Protein AF-A0AAE1XG67-F1 (afdb_monomer)

Organism: NCBI:txid2727404

Sequence (108 aa):
MGSNEELPEATVQNILEQDSLKWIFVGGKGGVGKTTCSSILSILLSRVRQSVLIISTDPAHNLSDAFQQKFTKSPTLVNGFSNLYAMEVDPTVEHEDSLGTDITDGFI

InterPro domains:
  IPR016300 Arsenical pump ATPase, ArsA/GET3 [PTHR10803] (16-99)
  IPR025723 ArsA/GET3, Anion-transporting ATPase-like domain [PF02374] (21-97)
  IPR027417 P-loop containing nucleoside triphosphate hydrolase [G3DSA:3.40.50.300] (1-106)
  IPR027417 P-loop containing nucleoside triphosphate hydrolase [SSF52540] (19-92)

Mean predicted aligned error: 9.59 Å

pLDDT: mean 84.88, std 17.99, range [42.66, 98.81]

Nearest PDB structures (foldseek):
  3iqw-assembly1_A  TM=9.762E-01  e=6.935E-10  Thermochaetoides thermophila
  3ibg-assembly1_B  TM=9.805E-01  e=2.685E-09  Aspergillus fumigatus
  3iqx-assembly1_B  TM=9.532E-01  e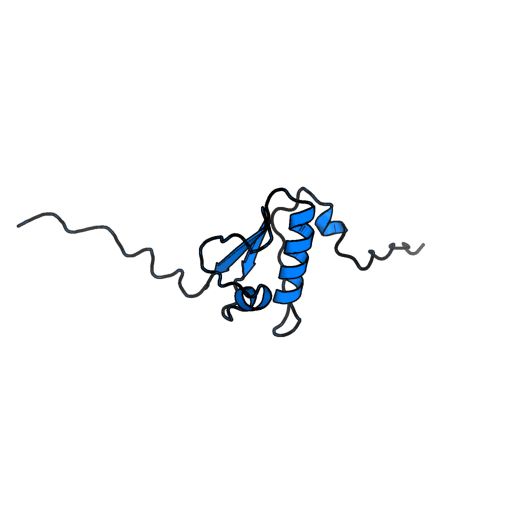=2.192E-09  Thermochaetoides thermophila
  8had-assembly1_B  TM=9.875E-01  e=1.191E-08  Phaeodactylum tricornutum CCAP 1055/1
  7ru9-assembly1_A  TM=8.634E-01  e=4.031E-09  Danio rerio

Foldseek 3Di:
DDPPPPDDDPDCVVVLPPPVDPDDDFDDDPPPCRLVVLVVVLVSNLVRDQAGEAEDQDPPQVNCVNQVHDAEQDWDDRPPGPHYTYHYDDPVPVPPPPPDDDDDDDDD

Structure (mmCIF, N/CA/C/O backbone):
data_AF-A0AAE1XG67-F1
#
_entry.id   AF-A0AAE1XG67-F1
#
loop_
_atom_site.group_PDB
_atom_site.id
_atom_site.type_symbol
_atom_site.label_atom_id
_atom_site.label_alt_id
_atom_site.label_comp_id
_atom_site.label_asym_id
_atom_site.label_entity_id
_atom_site.label_seq_id
_atom_site.pdbx_PDB_ins_code
_atom_site.Cartn_x
_atom_site.Cartn_y
_atom_site.Cartn_z
_atom_site.occupancy
_atom_site.B_iso_or_equiv
_atom_site.auth_seq_id
_atom_site.auth_comp_id
_atom_site.auth_asym_id
_atom_site.auth_atom_id
_atom_site.pdbx_PDB_model_num
ATOM 1 N N . MET A 1 1 ? 10.341 20.088 37.634 1.00 48.66 1 MET A N 1
ATOM 2 C CA . MET A 1 1 ? 9.325 19.044 37.395 1.00 48.66 1 MET A CA 1
ATOM 3 C C . MET A 1 1 ? 9.424 18.689 35.926 1.00 48.66 1 MET A C 1
ATOM 5 O O . MET A 1 1 ? 8.873 19.410 35.109 1.00 48.66 1 MET A O 1
ATOM 9 N N . GLY A 1 2 ? 10.270 17.713 35.587 1.00 51.91 2 GLY A N 1
ATOM 10 C CA . GLY A 1 2 ? 10.378 17.246 34.205 1.00 51.91 2 GLY A CA 1
ATOM 11 C C . GLY A 1 2 ? 9.074 16.556 33.840 1.00 51.91 2 GLY A C 1
ATOM 12 O O . GLY A 1 2 ? 8.581 15.750 34.628 1.00 51.91 2 GLY A O 1
ATOM 13 N N . SER A 1 3 ? 8.482 16.925 32.711 1.00 56.97 3 SER A N 1
ATOM 14 C CA . SER A 1 3 ? 7.406 16.148 32.119 1.00 56.97 3 SER A CA 1
ATOM 15 C C . SER A 1 3 ? 7.936 14.731 31.905 1.00 56.97 3 SER A C 1
ATOM 17 O O . SER A 1 3 ? 8.879 14.523 31.145 1.00 56.97 3 SER A O 1
ATOM 19 N N . ASN A 1 4 ? 7.359 13.753 32.606 1.00 62.09 4 ASN A N 1
ATOM 20 C CA . ASN A 1 4 ? 7.369 12.377 32.124 1.00 62.09 4 ASN A CA 1
ATOM 21 C C . ASN A 1 4 ? 6.537 12.398 30.840 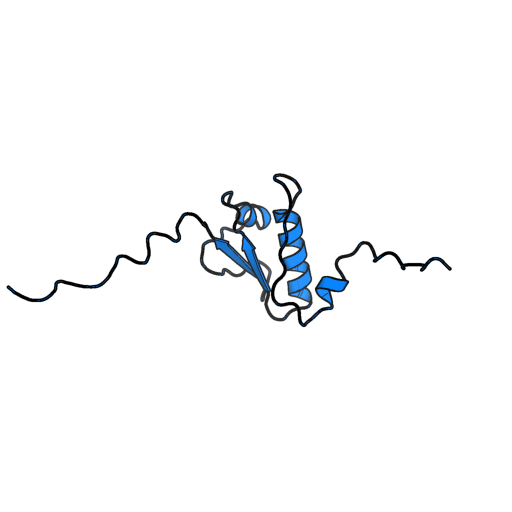1.00 62.09 4 ASN A C 1
ATOM 23 O O . ASN A 1 4 ? 5.329 12.183 30.883 1.00 62.09 4 ASN A O 1
ATOM 27 N N . GLU A 1 5 ? 7.151 12.768 29.719 1.00 67.62 5 GLU A N 1
ATOM 28 C CA . GLU A 1 5 ? 6.577 12.465 28.418 1.00 67.62 5 GLU A CA 1
ATOM 29 C C . GLU A 1 5 ? 6.612 10.947 28.298 1.00 67.62 5 GLU A C 1
ATOM 31 O O . GLU A 1 5 ? 7.670 10.334 28.151 1.00 67.62 5 GLU A O 1
ATOM 36 N N . GLU A 1 6 ? 5.445 10.343 28.496 1.00 80.19 6 GLU A N 1
ATOM 37 C CA . GLU A 1 6 ? 5.217 8.932 28.250 1.00 80.19 6 GLU A CA 1
ATOM 38 C C . GLU A 1 6 ? 5.641 8.660 26.807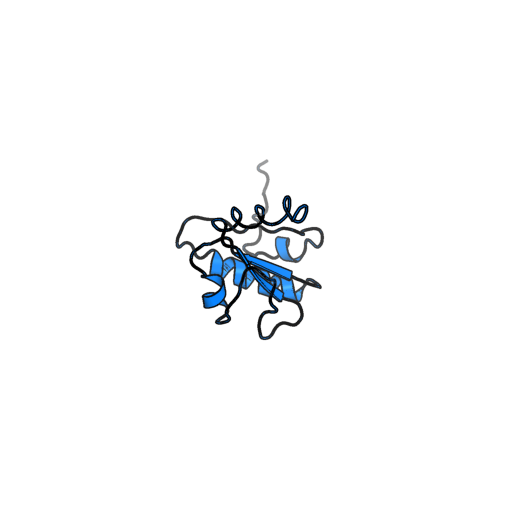 1.00 80.19 6 GLU A C 1
ATOM 40 O O . GLU A 1 6 ? 5.080 9.219 25.860 1.00 80.19 6 GLU A O 1
ATOM 45 N N . LEU A 1 7 ? 6.726 7.899 26.648 1.00 76.88 7 LEU A N 1
ATOM 46 C CA . LEU A 1 7 ? 7.248 7.588 25.327 1.00 76.88 7 LEU A CA 1
ATOM 47 C C . LEU A 1 7 ? 6.147 6.875 24.538 1.00 76.88 7 LEU A C 1
ATOM 49 O O . LEU A 1 7 ? 5.501 5.977 25.087 1.00 76.88 7 LEU A O 1
ATOM 53 N N . PRO A 1 8 ? 5.933 7.243 23.266 1.00 79.25 8 PRO A N 1
ATOM 54 C CA . PRO A 1 8 ? 4.949 6.561 22.450 1.00 79.25 8 PRO A CA 1
ATOM 55 C C . PRO A 1 8 ? 5.306 5.078 22.354 1.00 79.25 8 PRO A C 1
ATOM 57 O O . PRO A 1 8 ? 6.479 4.704 22.255 1.00 79.25 8 PRO A O 1
ATOM 60 N N . GLU A 1 9 ? 4.281 4.232 22.377 1.00 89.56 9 GLU A N 1
ATOM 61 C CA . GLU A 1 9 ? 4.454 2.801 22.171 1.00 89.56 9 GLU A CA 1
ATOM 62 C C . GLU A 1 9 ? 5.107 2.548 20.803 1.00 89.56 9 GLU A C 1
ATOM 64 O O . GLU A 1 9 ? 4.807 3.231 19.821 1.00 89.56 9 GLU A O 1
ATOM 69 N N . ALA A 1 10 ? 6.005 1.563 20.719 1.00 92.88 10 ALA A N 1
ATOM 70 C CA . ALA A 1 10 ? 6.731 1.222 19.494 1.00 92.88 10 ALA A CA 1
ATOM 71 C C . ALA A 1 10 ? 5.848 0.446 18.494 1.00 92.88 10 ALA A C 1
ATOM 73 O O . ALA A 1 10 ? 6.179 -0.663 18.071 1.00 92.88 10 ALA A O 1
ATOM 74 N N . THR A 1 11 ? 4.701 1.020 18.132 1.00 94.50 11 THR A N 1
ATOM 75 C CA . THR A 1 11 ? 3.688 0.440 17.246 1.00 94.50 11 THR A CA 1
ATOM 76 C C . THR A 1 11 ? 3.194 1.481 16.238 1.00 94.50 11 THR A C 1
ATOM 78 O O . THR A 1 11 ? 3.537 2.659 16.301 1.00 94.50 11 THR A O 1
ATOM 81 N N . VAL A 1 12 ? 2.374 1.038 15.283 1.00 96.06 12 VAL A N 1
ATOM 82 C CA . VAL A 1 12 ? 1.626 1.925 14.371 1.00 96.06 12 VAL A CA 1
ATOM 83 C C . VAL A 1 12 ? 0.157 2.058 14.782 1.00 96.06 12 VAL A C 1
ATOM 85 O O . VAL A 1 12 ? -0.677 2.471 13.980 1.00 96.06 12 VAL A O 1
ATOM 88 N N . GLN A 1 13 ? -0.186 1.667 16.013 1.00 95.38 13 GLN A N 1
ATOM 89 C CA . GLN A 1 13 ? -1.570 1.564 16.476 1.00 95.38 13 GLN A CA 1
ATOM 90 C C . GLN A 1 13 ? -2.300 2.911 16.393 1.00 95.38 13 GLN A C 1
ATOM 92 O O . GLN A 1 13 ? -3.426 2.982 15.904 1.00 95.38 13 GLN A O 1
ATOM 97 N N . ASN A 1 14 ? -1.602 3.994 16.737 1.00 94.25 14 ASN A N 1
ATOM 98 C CA . ASN A 1 14 ? -2.093 5.363 16.605 1.00 94.25 14 ASN A CA 1
ATOM 99 C C . ASN A 1 14 ? -2.532 5.723 15.172 1.00 94.25 14 ASN A C 1
ATOM 101 O O . ASN A 1 14 ? -3.455 6.511 14.998 1.00 94.25 14 ASN A O 1
ATOM 105 N N . ILE A 1 15 ? -1.900 5.152 14.142 1.00 96.38 15 ILE A N 1
ATOM 106 C CA . ILE A 1 15 ? -2.283 5.358 12.738 1.00 96.38 15 ILE A CA 1
ATOM 107 C C . ILE A 1 15 ? -3.540 4.544 12.407 1.00 96.38 15 ILE A C 1
ATOM 109 O O . ILE A 1 15 ? -4.431 5.028 11.707 1.00 96.38 15 ILE A O 1
ATOM 113 N N . LEU A 1 16 ? -3.627 3.307 12.906 1.00 96.94 16 LEU A N 1
ATOM 114 C CA . LEU A 1 16 ? -4.749 2.408 12.630 1.00 96.94 16 LEU A CA 1
ATOM 115 C C . LEU A 1 16 ? -6.059 2.938 13.232 1.00 96.94 16 LEU A C 1
ATOM 117 O O . LEU A 1 16 ? -7.075 2.948 12.535 1.00 96.94 16 LEU A O 1
ATOM 121 N N . GLU A 1 17 ? -6.006 3.440 14.468 1.00 95.69 17 GLU A N 1
ATOM 122 C CA . GLU A 1 17 ? -7.159 3.905 15.258 1.00 95.69 17 GLU A CA 1
ATOM 123 C C . GLU A 1 17 ? -7.720 5.268 14.825 1.00 95.69 17 GLU A C 1
ATOM 125 O O . GLU A 1 17 ? -8.845 5.627 15.171 1.00 95.69 17 GLU A O 1
ATOM 130 N N . GLN A 1 18 ? -6.964 6.059 14.061 1.00 95.38 18 GLN A N 1
ATOM 131 C CA . GLN A 1 18 ? -7.404 7.389 13.640 1.00 95.38 18 GLN A CA 1
ATOM 132 C C . GLN A 1 18 ? -8.254 7.349 12.365 1.00 95.38 18 GLN A C 1
ATOM 134 O O . GLN A 1 18 ? -7.763 7.595 11.260 1.00 95.38 18 GLN A O 1
ATOM 139 N N . ASP A 1 19 ? -9.555 7.098 12.500 1.00 92.25 19 ASP A N 1
ATOM 140 C CA . ASP A 1 19 ? -10.508 6.979 11.377 1.00 92.25 19 ASP A CA 1
ATOM 141 C C . ASP A 1 19 ? -10.602 8.220 10.462 1.00 92.25 19 ASP A C 1
ATOM 143 O O . ASP A 1 19 ? -11.003 8.137 9.289 1.00 92.25 19 ASP A O 1
ATOM 147 N N . SER A 1 20 ? -10.186 9.379 10.981 1.00 96.31 20 SER A N 1
ATOM 148 C CA . SER A 1 20 ? -10.107 10.645 10.249 1.00 96.31 20 SER A CA 1
ATOM 149 C C . SER A 1 20 ? -8.969 10.689 9.224 1.00 96.31 20 SER A C 1
ATOM 151 O O . SER A 1 20 ? -9.077 11.437 8.252 1.00 96.31 20 SER A O 1
ATOM 153 N N . LEU A 1 21 ? -7.913 9.878 9.380 1.00 97.06 21 LEU A N 1
ATOM 154 C CA . LEU A 1 21 ? -6.813 9.817 8.418 1.00 97.06 21 LEU A CA 1
ATOM 155 C C . LEU A 1 21 ? -7.313 9.287 7.072 1.00 97.06 21 LEU A C 1
ATOM 157 O O . LEU A 1 21 ? -7.844 8.177 6.982 1.00 97.06 21 LEU A O 1
ATOM 161 N N . LYS A 1 22 ? -7.123 10.095 6.024 1.00 96.38 22 LYS A N 1
ATOM 162 C CA . LYS A 1 22 ? -7.415 9.737 4.624 1.00 96.38 22 LYS A CA 1
ATOM 163 C C . LYS A 1 22 ? -6.158 9.564 3.777 1.00 96.38 22 LYS A C 1
ATOM 165 O O . LYS A 1 22 ? -6.184 8.802 2.820 1.00 96.38 22 LYS A O 1
ATOM 170 N N . TRP A 1 23 ? -5.071 10.234 4.153 1.00 97.00 23 TRP A N 1
ATOM 171 C CA . TRP A 1 23 ? -3.792 10.205 3.452 1.00 97.00 23 TRP A CA 1
ATOM 172 C C . TRP A 1 23 ? -2.681 9.895 4.443 1.00 97.00 23 TRP A C 1
ATOM 174 O O . TRP A 1 23 ? -2.558 10.568 5.466 1.00 97.00 23 TRP A O 1
ATOM 184 N N . ILE A 1 24 ? -1.883 8.876 4.138 1.00 97.62 24 ILE A N 1
ATOM 185 C CA . ILE A 1 24 ? -0.744 8.459 4.952 1.00 97.62 24 ILE A CA 1
ATOM 186 C C . ILE A 1 24 ? 0.455 8.363 4.016 1.00 97.62 24 ILE A C 1
ATOM 188 O O . ILE A 1 24 ? 0.468 7.550 3.094 1.00 97.62 24 ILE A O 1
ATOM 192 N N . PHE A 1 25 ? 1.451 9.215 4.244 1.00 96.56 25 PHE A N 1
ATOM 193 C CA . PHE A 1 25 ? 2.669 9.256 3.443 1.00 96.56 25 PHE A CA 1
ATOM 194 C C . PHE A 1 25 ? 3.779 8.487 4.154 1.00 96.56 25 PHE A C 1
ATOM 196 O O . PHE A 1 25 ? 4.072 8.743 5.320 1.00 96.56 25 PHE A O 1
ATOM 203 N N . VAL A 1 26 ? 4.425 7.571 3.434 1.00 95.81 26 VAL A N 1
ATOM 204 C CA . VAL A 1 26 ? 5.589 6.822 3.921 1.00 95.81 26 VAL A CA 1
ATOM 205 C C . VAL A 1 26 ? 6.805 7.246 3.103 1.00 95.81 26 VAL A C 1
ATOM 207 O O . VAL A 1 26 ? 6.861 7.031 1.894 1.00 95.81 26 VAL A O 1
ATOM 210 N N . GLY A 1 27 ? 7.779 7.869 3.765 1.00 93.88 27 GLY A N 1
ATOM 211 C CA . GLY A 1 27 ? 8.978 8.433 3.141 1.00 93.88 27 GLY A CA 1
ATOM 212 C C . GLY A 1 27 ? 10.273 7.963 3.802 1.00 93.88 27 GLY A C 1
ATOM 213 O O . GLY A 1 27 ? 10.267 7.368 4.876 1.00 93.88 27 GLY A O 1
ATOM 214 N N . GLY A 1 28 ? 11.406 8.216 3.145 1.00 92.38 28 GLY A N 1
ATOM 215 C CA . GLY A 1 28 ? 12.730 7.790 3.610 1.00 92.38 28 GLY A CA 1
ATOM 216 C C . GLY A 1 28 ? 13.755 7.681 2.478 1.00 92.38 28 GLY A C 1
ATOM 217 O O . GLY A 1 28 ? 13.414 7.749 1.295 1.00 92.38 28 GLY A O 1
ATOM 218 N N . LYS A 1 29 ? 15.031 7.486 2.827 1.00 91.69 29 LYS A N 1
ATOM 219 C CA . LYS A 1 29 ? 16.124 7.335 1.846 1.00 91.69 29 LYS A CA 1
ATOM 220 C C . LYS A 1 29 ? 15.960 6.073 0.975 1.00 91.69 29 LYS A C 1
ATOM 222 O O . LYS A 1 29 ? 15.103 5.221 1.226 1.00 91.69 29 LYS A O 1
ATOM 227 N N . GLY A 1 30 ? 16.756 5.949 -0.087 1.00 89.56 30 GLY A N 1
ATOM 228 C CA . GLY 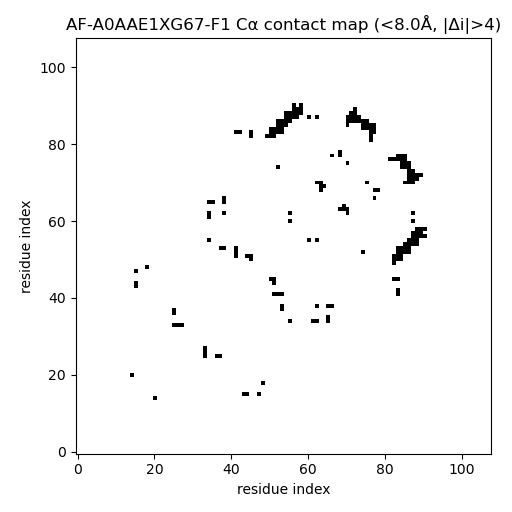A 1 30 ? 16.825 4.720 -0.890 1.00 89.56 30 GLY A CA 1
ATOM 229 C C . GLY A 1 30 ? 17.275 3.524 -0.041 1.00 89.56 30 GLY A C 1
ATOM 230 O O . GLY A 1 30 ? 18.127 3.680 0.828 1.00 89.56 30 GLY A O 1
ATOM 231 N N . GLY A 1 31 ? 16.672 2.350 -0.247 1.00 88.38 31 GLY A N 1
ATOM 232 C CA . GLY A 1 31 ? 17.086 1.104 0.417 1.00 88.38 31 GLY A CA 1
ATOM 233 C C . GLY A 1 31 ? 16.662 0.910 1.882 1.00 88.38 31 GLY A C 1
ATOM 234 O O . GLY A 1 31 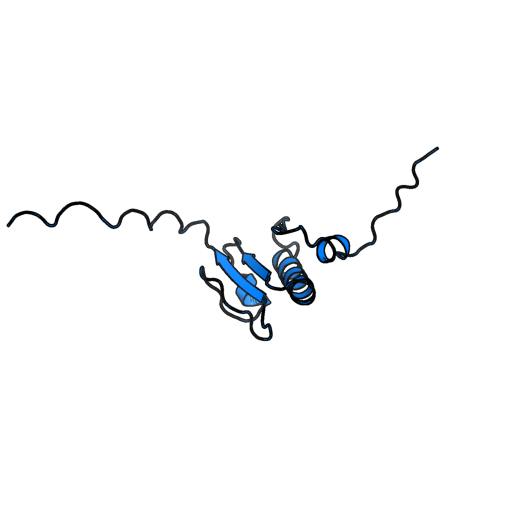? 16.989 -0.117 2.458 1.00 88.38 31 GLY A O 1
ATOM 235 N N . VAL A 1 32 ? 15.907 1.832 2.496 1.00 94.88 32 VAL A N 1
ATOM 236 C CA . VAL A 1 32 ? 15.501 1.721 3.922 1.00 94.88 32 VAL A CA 1
ATOM 237 C C . VAL A 1 32 ? 14.241 0.874 4.175 1.00 94.88 32 VAL A C 1
ATOM 239 O O . VAL A 1 32 ? 13.736 0.853 5.290 1.00 94.88 32 VAL A O 1
ATOM 242 N N . GLY A 1 33 ? 13.694 0.214 3.147 1.00 94.12 33 GLY A N 1
ATOM 243 C CA . GLY A 1 33 ? 12.517 -0.659 3.289 1.00 94.12 33 GLY A CA 1
ATOM 244 C C . GLY A 1 33 ? 11.146 0.023 3.169 1.00 94.12 33 GLY A C 1
ATOM 245 O O . GLY A 1 33 ? 10.152 -0.540 3.612 1.00 94.12 33 GLY A O 1
ATOM 246 N N . LYS A 1 34 ? 11.060 1.213 2.553 1.00 95.19 34 LYS A N 1
ATOM 247 C CA . LYS A 1 34 ? 9.793 1.962 2.390 1.00 95.19 34 LYS A CA 1
ATOM 248 C C . LYS A 1 34 ? 8.666 1.123 1.800 1.00 95.19 34 LYS A C 1
ATOM 250 O O . LYS A 1 34 ? 7.604 1.055 2.396 1.00 95.19 34 LYS A O 1
ATOM 255 N N . THR A 1 35 ? 8.908 0.478 0.660 1.00 94.88 35 THR A N 1
ATOM 256 C CA . THR A 1 35 ? 7.891 -0.317 -0.037 1.00 94.88 35 THR A CA 1
ATOM 257 C C . THR A 1 35 ? 7.368 -1.433 0.853 1.00 94.88 35 THR A C 1
ATOM 259 O O . THR A 1 35 ? 6.163 -1.568 1.014 1.00 94.88 35 THR A O 1
ATOM 262 N N . THR A 1 36 ? 8.265 -2.159 1.524 1.00 95.38 36 THR A N 1
ATOM 263 C CA . THR A 1 36 ? 7.897 -3.199 2.489 1.00 95.38 36 THR A CA 1
ATOM 264 C C . THR A 1 36 ? 7.027 -2.641 3.615 1.00 95.38 36 THR A C 1
ATOM 266 O O . THR A 1 36 ? 5.955 -3.180 3.884 1.00 95.38 36 THR A O 1
ATOM 269 N N . CYS A 1 37 ? 7.443 -1.538 4.243 1.00 96.56 37 CYS A N 1
ATOM 270 C CA . CYS A 1 37 ? 6.685 -0.914 5.327 1.00 96.56 37 CYS A CA 1
ATOM 271 C C . CYS A 1 37 ? 5.314 -0.403 4.860 1.00 96.56 37 CYS A C 1
ATOM 273 O O . CYS A 1 37 ? 4.319 -0.640 5.542 1.00 96.56 37 CYS A O 1
ATOM 275 N N . SER A 1 38 ? 5.235 0.244 3.693 1.00 96.94 38 SER A N 1
ATOM 276 C CA . SER A 1 38 ? 3.977 0.712 3.101 1.00 96.94 38 SER A CA 1
ATOM 277 C C . SER A 1 38 ? 3.029 -0.445 2.798 1.00 96.94 38 SER A C 1
ATOM 279 O O . SER A 1 38 ? 1.850 -0.366 3.142 1.00 96.94 38 SER A O 1
ATOM 281 N N . SER A 1 39 ? 3.530 -1.541 2.218 1.00 97.06 39 SER A N 1
ATOM 282 C CA . SER A 1 39 ? 2.729 -2.735 1.941 1.00 97.06 39 SER A CA 1
ATOM 283 C C . SER A 1 39 ? 2.152 -3.320 3.229 1.00 97.06 39 SER A C 1
ATOM 285 O O . SER A 1 39 ? 0.940 -3.512 3.316 1.00 97.06 39 SER A O 1
ATOM 287 N N . ILE A 1 40 ? 2.975 -3.511 4.268 1.00 97.81 40 ILE A N 1
ATOM 288 C CA . ILE A 1 40 ? 2.523 -4.004 5.580 1.00 97.81 40 ILE A CA 1
ATOM 289 C C . ILE A 1 40 ? 1.476 -3.063 6.188 1.00 97.81 40 ILE A C 1
ATOM 291 O O . ILE A 1 40 ? 0.426 -3.521 6.636 1.00 97.81 40 ILE A O 1
ATOM 295 N N . LEU A 1 41 ? 1.719 -1.751 6.169 1.00 98.31 41 LEU A N 1
ATOM 296 C CA . LEU A 1 41 ? 0.785 -0.766 6.711 1.00 98.31 41 LEU A CA 1
ATOM 297 C C . LEU A 1 41 ? -0.561 -0.786 5.972 1.00 98.31 41 LEU A C 1
ATOM 299 O O . LEU A 1 41 ? -1.607 -0.729 6.615 1.00 98.31 41 LEU A O 1
ATOM 303 N N . SER A 1 42 ? -0.554 -0.930 4.644 1.00 98.25 42 SER A N 1
ATOM 304 C CA . SER A 1 42 ? -1.782 -1.025 3.843 1.00 98.25 42 SER A CA 1
ATOM 305 C C . SER A 1 42 ? -2.607 -2.276 4.172 1.00 98.25 42 SER A C 1
ATOM 307 O O . SER A 1 42 ? -3.829 -2.192 4.279 1.00 98.25 42 SER A O 1
ATOM 309 N N . ILE A 1 43 ? -1.940 -3.406 4.437 1.00 98.44 43 ILE A N 1
ATOM 310 C CA . ILE A 1 43 ? -2.566 -4.659 4.883 1.00 98.44 43 ILE A CA 1
ATOM 311 C C . ILE A 1 43 ? -3.172 -4.498 6.281 1.00 98.44 43 ILE A C 1
ATOM 313 O O . ILE A 1 43 ? -4.261 -5.000 6.552 1.00 98.44 43 ILE A O 1
ATOM 317 N N . LEU A 1 44 ? -2.483 -3.809 7.194 1.00 98.38 44 LEU A N 1
ATOM 318 C CA . LEU A 1 44 ? -3.017 -3.539 8.530 1.00 98.38 44 LEU A CA 1
ATOM 319 C C . LEU A 1 44 ? -4.238 -2.613 8.460 1.00 98.38 44 LEU A C 1
ATOM 321 O O . LEU A 1 44 ? -5.256 -2.893 9.091 1.00 98.38 44 LEU A O 1
ATOM 325 N N . LEU A 1 45 ? -4.179 -1.562 7.639 1.00 98.56 45 LEU A N 1
ATOM 326 C CA . LEU A 1 45 ? -5.300 -0.649 7.423 1.00 98.56 45 LEU A CA 1
ATOM 327 C C . LEU A 1 45 ? -6.497 -1.342 6.769 1.00 98.56 45 LEU A C 1
ATOM 329 O O . LEU A 1 45 ? -7.630 -1.056 7.146 1.00 98.56 45 LEU A O 1
ATOM 333 N N . SER A 1 46 ? -6.286 -2.286 5.845 1.00 98.38 46 SER A N 1
ATOM 334 C CA . SER A 1 46 ? -7.391 -2.997 5.187 1.00 98.38 46 SER A CA 1
ATOM 335 C C . SER A 1 46 ? -8.221 -3.841 6.162 1.00 98.38 46 SER A C 1
ATOM 337 O O . SER A 1 46 ? -9.355 -4.194 5.852 1.00 98.38 46 SER A O 1
ATOM 339 N N . ARG A 1 47 ? -7.685 -4.154 7.350 1.00 97.88 47 ARG A N 1
ATOM 340 C CA . ARG A 1 47 ? -8.414 -4.858 8.418 1.00 97.88 47 ARG A CA 1
ATOM 341 C C . ARG A 1 47 ? -9.338 -3.949 9.221 1.00 97.88 47 ARG A C 1
ATOM 343 O O . ARG A 1 47 ? -10.301 -4.443 9.796 1.00 97.88 47 ARG A O 1
ATOM 350 N N . VAL A 1 48 ? -9.034 -2.653 9.288 1.00 97.69 48 VAL A N 1
ATOM 351 C CA . VAL A 1 48 ? -9.754 -1.682 10.131 1.00 97.69 48 VAL A CA 1
ATOM 352 C C . VAL A 1 48 ? -10.497 -0.616 9.322 1.00 97.69 48 VAL A C 1
ATOM 354 O O . VAL A 1 48 ? -11.270 0.151 9.881 1.00 97.69 48 VAL A O 1
ATOM 357 N N . ARG A 1 49 ? -10.303 -0.562 7.997 1.00 97.56 49 ARG A N 1
ATOM 358 C CA . ARG A 1 49 ? -10.954 0.394 7.088 1.00 97.56 49 ARG A CA 1
ATOM 359 C C . ARG A 1 49 ? -11.816 -0.312 6.051 1.00 97.56 49 ARG A C 1
ATOM 361 O O . ARG A 1 49 ? -11.530 -1.426 5.629 1.00 97.56 49 ARG A O 1
ATOM 368 N N . GLN A 1 50 ? -12.850 0.383 5.580 1.00 97.50 50 GLN A N 1
ATOM 369 C CA . GLN A 1 50 ? -13.752 -0.145 4.554 1.00 97.50 50 GLN A CA 1
ATOM 370 C C . GLN A 1 50 ? -13.067 -0.310 3.188 1.00 97.50 50 GLN A C 1
ATOM 372 O O . GLN A 1 50 ? -13.390 -1.249 2.470 1.00 97.50 50 GLN A O 1
ATOM 377 N N . SER A 1 51 ? -12.143 0.584 2.826 1.00 98.06 51 SER A N 1
ATOM 378 C CA . SER A 1 51 ? -11.401 0.554 1.560 1.00 98.06 51 SER A CA 1
ATOM 379 C C . SER A 1 51 ? -10.052 1.253 1.720 1.00 98.06 51 SER A C 1
ATOM 381 O O . SER A 1 51 ? -9.974 2.288 2.387 1.00 98.06 51 SER A O 1
ATOM 383 N N . VAL A 1 52 ? -9.000 0.683 1.131 1.00 98.69 52 VAL A N 1
ATOM 384 C CA . VAL A 1 52 ? -7.619 1.177 1.197 1.00 98.69 52 VAL A CA 1
ATOM 385 C C . VAL A 1 52 ? -6.997 1.139 -0.194 1.00 98.69 52 VAL A C 1
ATOM 387 O O . VAL A 1 52 ? -7.104 0.137 -0.897 1.00 98.69 52 VAL A O 1
ATOM 390 N N . LEU A 1 53 ? -6.310 2.217 -0.570 1.00 98.50 53 LEU A N 1
ATOM 391 C CA . LEU A 1 53 ? -5.505 2.302 -1.786 1.00 98.50 53 LEU A CA 1
ATOM 392 C C . LEU A 1 53 ? -4.048 2.578 -1.402 1.00 98.50 53 LEU A C 1
ATOM 394 O O . LEU A 1 53 ? -3.767 3.578 -0.744 1.00 98.50 53 LEU A O 1
ATOM 398 N N . ILE A 1 54 ? -3.131 1.710 -1.827 1.00 98.12 54 ILE A N 1
ATOM 399 C CA . ILE A 1 54 ? -1.688 1.957 -1.779 1.00 98.12 54 ILE A CA 1
ATOM 400 C C . ILE A 1 54 ? -1.209 2.449 -3.146 1.00 98.12 54 ILE A C 1
ATOM 402 O O . ILE A 1 54 ? -1.479 1.834 -4.176 1.00 98.12 54 ILE A O 1
ATOM 406 N N . ILE A 1 55 ? -0.497 3.573 -3.147 1.00 96.19 55 ILE A N 1
ATOM 407 C CA . ILE A 1 55 ? 0.054 4.190 -4.354 1.00 96.19 55 ILE A CA 1
ATOM 408 C C . ILE A 1 55 ? 1.572 4.196 -4.22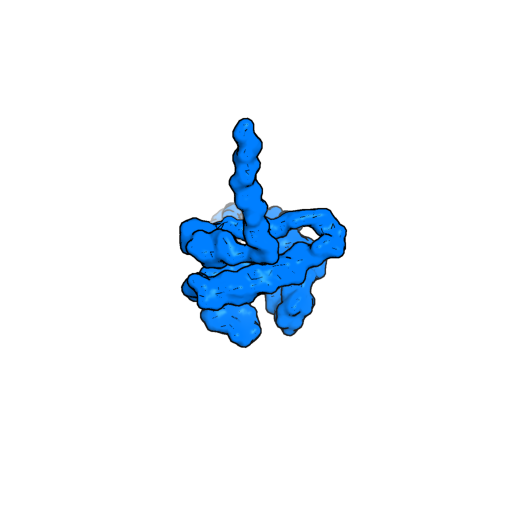6 1.00 96.19 55 ILE A C 1
ATOM 410 O O . ILE A 1 55 ? 2.104 4.687 -3.228 1.00 96.19 55 ILE A O 1
ATOM 414 N N . SER A 1 56 ? 2.266 3.668 -5.231 1.00 93.06 56 SER A N 1
ATOM 415 C CA . SER A 1 56 ? 3.711 3.832 -5.373 1.00 93.06 56 SER A CA 1
ATOM 416 C C . SER A 1 56 ? 4.008 4.861 -6.454 1.00 93.06 56 SER A C 1
ATOM 418 O O . SER A 1 56 ? 3.553 4.717 -7.586 1.00 93.06 56 SER A O 1
ATOM 420 N N . THR A 1 57 ? 4.791 5.876 -6.098 1.00 88.69 57 THR A N 1
ATOM 421 C CA . THR A 1 57 ? 5.410 6.831 -7.033 1.00 88.69 57 THR A CA 1
ATOM 422 C C . THR A 1 57 ? 6.885 6.501 -7.294 1.00 88.69 57 THR A C 1
ATOM 424 O O . THR A 1 57 ? 7.610 7.302 -7.879 1.00 88.69 57 THR A O 1
ATOM 427 N N . ASP A 1 58 ? 7.358 5.347 -6.808 1.00 80.69 58 ASP A N 1
ATOM 428 C CA . ASP A 1 58 ? 8.715 4.855 -7.041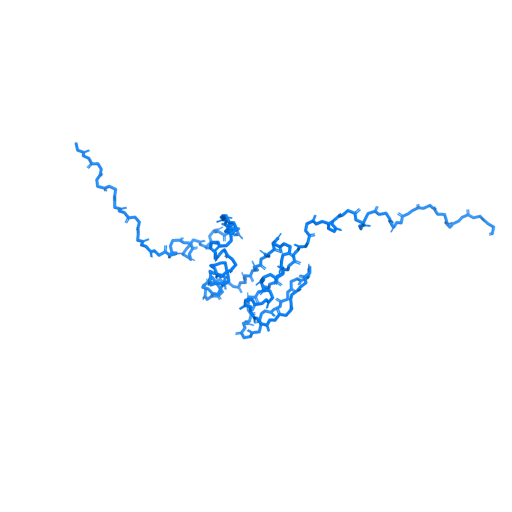 1.00 80.69 58 ASP A CA 1
ATOM 429 C C . ASP A 1 58 ? 8.828 4.313 -8.480 1.00 80.69 58 ASP A C 1
ATOM 431 O O . ASP A 1 58 ? 8.111 3.360 -8.805 1.00 80.69 58 ASP A O 1
ATOM 435 N N . PRO A 1 59 ? 9.731 4.852 -9.325 1.00 70.31 59 PRO A N 1
ATOM 436 C CA . PRO A 1 59 ? 9.914 4.390 -10.704 1.00 70.31 59 PRO A CA 1
ATOM 437 C C . PRO A 1 59 ? 10.327 2.916 -10.825 1.00 70.31 59 PRO A C 1
ATOM 439 O O . PRO A 1 59 ? 10.216 2.326 -11.893 1.00 70.31 59 PRO A O 1
ATOM 442 N N . ALA A 1 60 ? 10.837 2.305 -9.751 1.00 74.38 60 ALA A N 1
ATOM 443 C CA . ALA A 1 60 ? 11.405 0.960 -9.785 1.00 74.38 60 ALA A CA 1
ATOM 444 C C . ALA A 1 60 ? 10.375 -0.195 -9.759 1.00 74.38 60 ALA A C 1
ATOM 446 O O . ALA A 1 60 ? 10.789 -1.341 -9.639 1.00 74.38 60 ALA A O 1
ATOM 447 N N . HIS A 1 61 ? 9.062 0.066 -9.848 1.00 75.75 61 HIS A N 1
ATOM 448 C CA . HIS A 1 61 ? 7.991 -0.959 -9.820 1.00 75.75 61 HIS A CA 1
ATOM 449 C C . HIS A 1 61 ? 8.051 -1.943 -8.627 1.00 75.75 61 HIS A C 1
ATOM 451 O O . HIS A 1 61 ? 7.561 -3.074 -8.678 1.00 75.75 61 HIS A O 1
ATOM 457 N N . ASN A 1 62 ? 8.634 -1.497 -7.508 1.00 85.12 62 ASN A N 1
ATOM 458 C CA . ASN A 1 62 ? 8.878 -2.324 -6.322 1.00 85.12 62 ASN A CA 1
ATOM 459 C C . ASN A 1 62 ? 7.582 -2.839 -5.657 1.00 85.12 62 ASN A C 1
ATOM 461 O O . ASN A 1 62 ? 7.628 -3.775 -4.856 1.00 85.12 62 ASN A O 1
ATOM 465 N N . LEU A 1 63 ? 6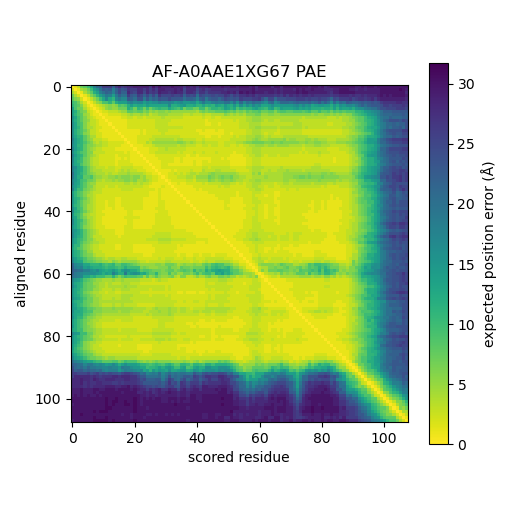.427 -2.207 -5.913 1.00 91.88 63 LEU A N 1
ATOM 466 C CA . LEU A 1 63 ? 5.155 -2.597 -5.300 1.00 91.88 63 LEU A CA 1
ATOM 467 C C . LEU A 1 63 ? 4.627 -3.885 -5.931 1.00 91.88 63 LEU A C 1
ATOM 469 O O . LEU A 1 63 ? 4.146 -4.766 -5.214 1.00 91.88 63 LEU A O 1
ATOM 473 N N . SER A 1 64 ? 4.770 -4.006 -7.252 1.00 93.00 64 SER A N 1
ATOM 474 C CA . SER A 1 64 ? 4.415 -5.221 -7.980 1.00 93.00 64 SER A CA 1
ATOM 475 C C . SER A 1 64 ? 5.194 -6.440 -7.470 1.00 93.00 64 SER A C 1
ATOM 477 O O . SER A 1 64 ? 4.615 -7.505 -7.241 1.00 93.00 64 SER A O 1
ATOM 479 N N . ASP A 1 65 ? 6.489 -6.264 -7.194 1.00 92.19 65 ASP A N 1
ATOM 480 C CA . ASP A 1 65 ? 7.338 -7.311 -6.620 1.00 92.19 65 ASP A CA 1
ATOM 481 C C . ASP A 1 65 ? 6.940 -7.659 -5.180 1.00 92.19 65 ASP A C 1
ATOM 483 O O . ASP A 1 65 ? 6.887 -8.835 -4.814 1.00 92.19 65 ASP A O 1
ATOM 487 N N . ALA A 1 66 ? 6.609 -6.659 -4.357 1.00 93.38 66 ALA A N 1
ATOM 488 C CA . ALA A 1 66 ? 6.229 -6.874 -2.960 1.00 93.38 66 ALA A CA 1
ATOM 489 C C . ALA A 1 66 ? 4.964 -7.735 -2.811 1.00 93.38 66 ALA A C 1
ATOM 491 O O . ALA A 1 66 ? 4.871 -8.537 -1.882 1.00 93.38 66 ALA A O 1
ATOM 492 N N . PHE A 1 67 ? 4.002 -7.582 -3.723 1.00 95.19 67 PHE A N 1
ATOM 493 C CA . PHE A 1 67 ? 2.758 -8.357 -3.729 1.00 95.19 67 PHE A CA 1
ATOM 494 C C . PHE A 1 67 ? 2.769 -9.545 -4.697 1.00 95.19 67 PHE A C 1
ATOM 496 O O . PHE A 1 67 ? 1.793 -10.292 -4.734 1.00 95.19 67 PHE A O 1
ATOM 503 N N . GLN A 1 68 ? 3.845 -9.733 -5.472 1.00 95.69 68 GLN A N 1
ATOM 504 C CA . GLN A 1 68 ? 3.918 -10.738 -6.541 1.00 95.69 68 GLN A CA 1
ATOM 505 C C . GLN A 1 68 ? 2.726 -10.635 -7.514 1.00 95.69 68 GLN A C 1
ATOM 507 O O . GLN A 1 68 ? 2.165 -11.632 -7.973 1.00 95.69 68 GLN A O 1
ATOM 512 N N . GLN A 1 69 ? 2.314 -9.402 -7.807 1.00 95.62 69 GLN A N 1
ATOM 513 C CA . GLN A 1 69 ? 1.171 -9.076 -8.649 1.00 95.62 69 GLN A CA 1
ATOM 514 C C . GLN A 1 69 ? 1.472 -7.794 -9.415 1.00 95.62 69 GLN A C 1
ATOM 516 O O . GLN A 1 69 ? 1.840 -6.792 -8.820 1.00 95.62 69 GLN A O 1
ATOM 521 N N . LYS A 1 70 ? 1.280 -7.804 -10.735 1.00 94.00 70 LYS A N 1
ATOM 522 C CA . LYS A 1 70 ? 1.528 -6.621 -11.562 1.00 94.00 70 LYS A CA 1
ATOM 523 C C . LYS A 1 70 ? 0.471 -5.542 -11.316 1.00 94.00 70 LYS A C 1
ATOM 525 O O . LYS A 1 70 ? -0.721 -5.809 -11.471 1.00 94.00 70 LYS A O 1
ATOM 530 N N . PHE A 1 71 ? 0.923 -4.325 -11.030 1.00 93.88 71 PHE A N 1
ATOM 531 C CA . PHE A 1 71 ? 0.085 -3.130 -10.935 1.00 93.88 71 PHE A CA 1
ATOM 532 C C . PHE A 1 71 ? 0.413 -2.126 -12.046 1.00 93.88 71 PHE A C 1
ATOM 534 O O . PHE A 1 71 ? 1.423 -2.237 -12.739 1.00 93.88 71 PHE A O 1
ATOM 541 N N . THR A 1 72 ? -0.499 -1.184 -12.279 1.00 91.69 72 THR A N 1
ATOM 542 C CA . THR A 1 72 ? -0.379 -0.140 -13.308 1.00 91.69 72 THR A CA 1
ATOM 543 C C . THR A 1 72 ? -0.905 1.188 -12.759 1.00 91.69 72 THR A C 1
ATOM 545 O O . THR A 1 72 ? -1.249 1.276 -11.578 1.00 91.69 72 THR A O 1
ATOM 548 N N . LYS A 1 73 ? -1.046 2.198 -13.629 1.00 91.50 73 LYS A N 1
ATOM 549 C CA . LYS A 1 73 ? -1.669 3.493 -13.313 1.00 91.50 73 LYS A CA 1
ATOM 550 C C . LYS A 1 73 ? -3.157 3.424 -12.950 1.00 91.50 73 LYS A C 1
ATOM 552 O O . LYS A 1 73 ? -3.752 4.447 -12.634 1.00 91.50 73 LYS A O 1
ATOM 557 N N . SER A 1 74 ? -3.786 2.251 -13.028 1.00 93.44 74 SER A N 1
ATOM 558 C CA . SER A 1 74 ? -5.183 2.056 -12.637 1.00 93.44 74 SER A CA 1
ATOM 559 C C . SER A 1 74 ? -5.273 1.275 -11.322 1.00 93.44 74 SER A C 1
ATOM 561 O O . SER A 1 74 ? -4.637 0.221 -11.207 1.00 93.44 74 SER A O 1
ATOM 563 N N . PRO A 1 75 ? -6.088 1.730 -10.347 1.00 97.25 75 PRO A N 1
ATOM 564 C CA . PRO A 1 75 ? -6.308 0.998 -9.105 1.00 97.25 75 PRO A CA 1
ATOM 565 C C . PRO A 1 75 ? -6.762 -0.437 -9.375 1.00 97.25 75 PRO A C 1
ATOM 567 O O . PRO A 1 75 ? -7.786 -0.668 -10.015 1.00 97.25 75 PRO A O 1
ATOM 570 N N . THR A 1 76 ? -5.996 -1.401 -8.876 1.00 97.88 76 THR A N 1
ATOM 571 C CA . THR A 1 76 ? -6.239 -2.832 -9.086 1.00 97.88 76 THR A CA 1
ATOM 572 C C . THR A 1 76 ? -6.354 -3.528 -7.737 1.00 97.88 76 THR A C 1
ATOM 574 O O . THR A 1 76 ? -5.551 -3.272 -6.841 1.00 97.88 76 THR A O 1
ATOM 577 N N . LEU A 1 77 ? -7.356 -4.395 -7.572 1.00 98.62 77 LEU A N 1
ATOM 578 C CA . LEU A 1 77 ? -7.552 -5.151 -6.333 1.00 98.62 77 LEU A CA 1
ATOM 579 C C . LEU A 1 77 ? -6.358 -6.086 -6.087 1.00 98.62 77 LEU A C 1
ATOM 581 O O . LEU A 1 77 ? -5.947 -6.821 -6.986 1.00 98.62 77 LEU A O 1
ATOM 585 N N . VAL A 1 78 ? -5.814 -6.066 -4.872 1.00 98.50 78 VAL A N 1
ATOM 586 C CA . VAL A 1 78 ? -4.725 -6.957 -4.461 1.00 98.50 78 VAL A CA 1
ATOM 587 C C . VAL A 1 78 ? -5.282 -8.359 -4.208 1.00 98.50 78 VAL A C 1
ATOM 589 O O . VAL A 1 78 ? -6.267 -8.534 -3.488 1.00 98.50 78 VAL A O 1
ATOM 592 N N . ASN A 1 79 ? -4.640 -9.373 -4.782 1.00 98.19 79 ASN A N 1
ATOM 593 C CA . ASN A 1 79 ? -5.017 -10.773 -4.637 1.00 98.19 79 ASN A CA 1
ATOM 594 C C . ASN A 1 79 ? -5.090 -11.171 -3.155 1.00 98.19 79 ASN A C 1
ATOM 596 O O . ASN A 1 79 ? -4.163 -10.935 -2.383 1.00 98.19 79 ASN A O 1
ATOM 600 N N . GLY A 1 80 ? -6.200 -11.799 -2.762 1.00 97.69 80 GLY A N 1
ATOM 601 C CA . GLY A 1 80 ? -6.446 -12.210 -1.376 1.00 97.69 80 GLY A CA 1
ATOM 602 C C . GLY A 1 80 ? -7.101 -11.144 -0.491 1.00 97.69 80 GLY A C 1
ATOM 603 O O . GLY A 1 80 ? -7.393 -11.431 0.668 1.00 97.69 80 GLY A O 1
ATOM 604 N N . PHE A 1 81 ? -7.387 -9.953 -1.022 1.00 98.44 81 PHE A N 1
ATOM 605 C CA . PHE A 1 81 ? -8.102 -8.889 -0.319 1.00 98.44 81 PHE A CA 1
ATOM 606 C C . PHE A 1 81 ? -9.425 -8.563 -1.014 1.00 98.44 81 PHE A C 1
ATOM 608 O O . PHE A 1 81 ? -9.563 -8.714 -2.223 1.00 98.44 81 PHE A O 1
ATOM 615 N N . SER A 1 82 ? -10.404 -8.081 -0.247 1.00 98.44 82 SER A N 1
ATOM 616 C CA . SER A 1 82 ? -11.689 -7.593 -0.774 1.00 98.44 82 SER A CA 1
ATOM 617 C C . SER A 1 82 ? -11.765 -6.067 -0.857 1.00 98.44 82 SER A C 1
ATOM 619 O O . SER A 1 82 ? -12.712 -5.525 -1.422 1.00 98.44 82 SER A O 1
ATOM 621 N N . ASN A 1 83 ? -10.805 -5.367 -0.250 1.00 98.62 83 ASN A N 1
ATOM 622 C CA . ASN A 1 83 ? -10.857 -3.921 -0.039 1.00 98.62 83 ASN A CA 1
ATOM 623 C C . ASN A 1 83 ? -9.489 -3.215 -0.081 1.00 98.62 83 ASN A C 1
ATOM 625 O O . ASN A 1 83 ? -9.420 -2.031 0.250 1.00 98.62 83 ASN A O 1
ATOM 629 N N . LEU A 1 84 ? -8.418 -3.918 -0.461 1.00 98.81 84 LEU A N 1
ATOM 630 C CA . LEU A 1 84 ? -7.089 -3.339 -0.650 1.00 98.81 84 LEU A CA 1
ATOM 631 C C . LEU A 1 84 ? -6.782 -3.261 -2.142 1.00 98.81 84 LEU A C 1
ATOM 633 O O . LEU A 1 84 ? -6.759 -4.278 -2.832 1.00 98.81 84 LEU A O 1
ATOM 637 N N . TYR A 1 85 ? -6.526 -2.052 -2.618 1.00 98.62 85 TYR A N 1
ATOM 638 C CA . TYR A 1 85 ? -6.188 -1.753 -4.001 1.00 98.62 85 TYR A CA 1
ATOM 639 C C . TYR A 1 85 ? -4.767 -1.214 -4.074 1.00 98.62 85 TYR A C 1
ATOM 641 O O . TYR A 1 85 ? -4.321 -0.522 -3.159 1.00 98.62 85 TYR A O 1
ATOM 649 N N . ALA A 1 86 ? -4.075 -1.487 -5.172 1.00 97.75 86 ALA A N 1
ATOM 650 C CA . ALA A 1 86 ? -2.739 -0.982 -5.435 1.00 97.75 86 ALA A CA 1
ATOM 651 C C . ALA A 1 86 ? -2.663 -0.299 -6.804 1.00 97.75 86 ALA A C 1
ATOM 653 O O . ALA A 1 86 ? -3.374 -0.665 -7.744 1.00 97.75 86 ALA A O 1
ATOM 654 N N . MET A 1 87 ? -1.805 0.714 -6.889 1.00 95.50 87 MET A N 1
ATOM 655 C CA . MET A 1 87 ? -1.547 1.494 -8.093 1.00 95.50 87 MET A CA 1
ATOM 656 C C . MET A 1 87 ? -0.071 1.900 -8.141 1.00 95.50 87 MET A C 1
ATOM 658 O O . MET A 1 87 ? 0.506 2.291 -7.125 1.00 95.50 87 MET A O 1
ATOM 662 N N . GLU A 1 88 ? 0.526 1.839 -9.326 1.00 92.50 88 GLU A N 1
ATOM 663 C CA . GLU A 1 88 ? 1.868 2.355 -9.602 1.00 92.50 88 GLU A CA 1
ATOM 664 C C . GLU A 1 88 ? 1.756 3.514 -10.588 1.00 92.50 88 GLU A C 1
ATOM 666 O O . GLU A 1 88 ? 1.207 3.362 -11.681 1.00 92.50 88 GLU A O 1
ATOM 671 N N . VAL A 1 89 ? 2.253 4.679 -10.183 1.00 86.88 89 VAL A N 1
ATOM 672 C CA . VAL A 1 89 ? 2.257 5.894 -10.998 1.00 86.88 89 VAL A CA 1
ATOM 673 C C . VAL A 1 89 ? 3.689 6.180 -11.405 1.00 86.88 89 VAL A C 1
ATOM 675 O O . VAL A 1 89 ? 4.569 6.265 -10.549 1.00 86.88 89 VAL A O 1
ATOM 678 N N . ASP A 1 90 ? 3.908 6.347 -12.705 1.00 75.31 90 ASP A N 1
ATOM 679 C CA . ASP A 1 90 ? 5.161 6.877 -13.221 1.00 75.31 90 ASP A CA 1
ATOM 680 C C . ASP A 1 90 ? 5.048 8.409 -13.300 1.00 75.31 90 ASP A C 1
ATOM 682 O O . ASP A 1 90 ? 4.298 8.918 -14.139 1.00 75.31 90 ASP A O 1
ATOM 686 N N . PRO A 1 91 ? 5.765 9.164 -12.447 1.00 63.47 91 PRO A N 1
ATOM 687 C CA . PRO A 1 91 ? 5.693 10.622 -12.446 1.00 63.47 91 PRO A CA 1
ATOM 688 C C . PRO A 1 91 ? 6.284 11.254 -13.718 1.00 63.47 91 PRO A C 1
ATOM 690 O O . PRO A 1 91 ? 6.136 12.455 -13.922 1.00 63.47 91 PRO A O 1
ATOM 693 N N . THR A 1 92 ? 6.975 10.486 -14.568 1.00 63.06 92 THR A N 1
ATOM 694 C CA . THR A 1 92 ? 7.608 11.001 -15.792 1.00 63.06 92 THR A CA 1
ATOM 695 C C . THR A 1 92 ? 6.688 10.987 -17.015 1.00 63.06 92 THR A C 1
ATOM 697 O O . THR A 1 92 ? 6.980 11.666 -17.997 1.00 63.06 92 THR A O 1
ATOM 700 N N . VAL A 1 93 ? 5.557 10.275 -16.950 1.00 57.03 93 VAL A N 1
ATOM 701 C CA . VAL A 1 93 ? 4.653 10.043 -18.095 1.00 57.03 93 VAL A CA 1
ATOM 702 C C . VAL A 1 93 ? 3.464 11.023 -18.119 1.00 57.03 93 VAL A C 1
ATOM 704 O O . VAL A 1 93 ? 2.707 11.065 -19.084 1.00 57.03 93 VAL A O 1
ATOM 707 N N . GLU A 1 94 ? 3.308 11.890 -17.113 1.00 54.47 94 GLU A N 1
ATOM 708 C CA . GLU A 1 94 ? 2.166 12.822 -17.013 1.00 54.47 94 GLU A CA 1
ATOM 709 C C . GLU A 1 94 ? 2.177 13.989 -18.032 1.00 54.47 94 GLU A C 1
ATOM 711 O O . GLU A 1 94 ? 1.263 14.811 -18.027 1.00 54.47 94 GLU A O 1
ATOM 716 N N . HIS A 1 95 ? 3.158 14.070 -18.942 1.00 50.12 95 HIS A N 1
ATOM 717 C CA . HIS A 1 95 ? 3.272 15.172 -19.910 1.00 50.12 95 HIS A CA 1
ATOM 718 C C . HIS A 1 95 ? 2.719 14.910 -21.326 1.00 50.12 95 HIS A C 1
ATOM 720 O O . HIS A 1 95 ? 2.702 15.854 -22.116 1.00 50.12 95 HIS A O 1
ATOM 726 N N . GLU A 1 96 ? 2.227 13.711 -21.668 1.00 50.31 96 GLU A N 1
ATOM 727 C CA . GLU A 1 96 ? 1.775 13.421 -23.050 1.00 50.31 96 GLU A CA 1
ATOM 728 C C . GLU A 1 96 ? 0.249 13.357 -23.269 1.00 50.31 96 GLU A C 1
ATOM 730 O O . GLU A 1 96 ? -0.198 13.479 -24.407 1.00 50.31 96 GLU A O 1
ATOM 735 N N . ASP A 1 97 ? -0.586 13.305 -22.226 1.00 52.09 97 ASP A N 1
ATOM 736 C CA . ASP A 1 97 ? -2.046 13.121 -22.387 1.00 52.09 97 ASP A CA 1
ATOM 737 C C . ASP A 1 97 ? -2.856 14.446 -22.522 1.00 52.09 97 ASP A C 1
ATOM 739 O O . ASP A 1 97 ? -4.050 14.483 -22.232 1.00 52.09 97 ASP A O 1
ATOM 743 N N . SER A 1 98 ? -2.257 15.565 -22.965 1.00 46.69 98 SER A N 1
ATOM 744 C CA . SER A 1 98 ? -2.982 16.848 -23.193 1.00 46.69 98 SER A CA 1
ATOM 745 C C . SER A 1 98 ? -2.821 17.475 -24.588 1.00 46.69 98 SER A C 1
ATOM 747 O O . SER A 1 98 ? -3.234 18.613 -24.799 1.00 46.69 98 SER A O 1
ATOM 749 N N . LEU A 1 99 ? -2.294 16.747 -25.576 1.00 49.28 99 LEU A N 1
ATOM 750 C CA . LEU A 1 99 ? -2.251 17.195 -26.979 1.00 49.28 99 LEU A CA 1
ATOM 751 C C . LEU A 1 99 ? -3.026 16.229 -27.877 1.00 49.28 99 LEU A C 1
ATOM 753 O O . LEU A 1 99 ? -2.456 15.508 -28.690 1.00 49.28 99 LEU A O 1
ATOM 757 N N . GLY A 1 100 ? -4.345 16.199 -27.720 1.00 51.75 100 GLY A N 1
ATOM 758 C CA . GLY A 1 100 ? -5.177 15.291 -28.500 1.00 51.75 100 GLY A CA 1
ATOM 759 C C . GLY A 1 100 ? -6.650 15.647 -28.486 1.00 51.75 100 GLY A C 1
ATOM 760 O O . GLY A 1 100 ? -7.428 14.825 -28.036 1.00 51.75 100 GLY A O 1
ATOM 761 N N . THR A 1 101 ? -6.996 16.851 -28.950 1.00 48.12 101 THR A N 1
ATOM 762 C CA . THR A 1 101 ? -8.215 17.187 -29.717 1.00 48.12 101 THR A CA 1
ATOM 763 C C . THR A 1 101 ? -8.353 18.703 -29.749 1.00 48.12 101 THR A C 1
ATOM 765 O O . THR A 1 101 ? -8.671 19.295 -28.725 1.00 48.12 101 THR A O 1
ATOM 768 N N . ASP A 1 102 ? -8.058 19.328 -30.888 1.00 51.25 102 ASP A N 1
ATOM 769 C CA . ASP A 1 102 ? -8.918 20.342 -31.511 1.00 51.25 102 ASP A CA 1
ATOM 770 C C . ASP A 1 102 ? -8.208 20.958 -32.728 1.00 51.25 102 ASP A C 1
ATOM 772 O O . ASP A 1 102 ? -7.021 21.269 -32.688 1.00 51.25 102 ASP A O 1
ATOM 776 N N . ILE A 1 103 ? -8.995 21.198 -33.783 1.00 49.62 103 ILE A N 1
ATOM 777 C CA . ILE A 1 103 ? -8.671 21.913 -35.032 1.00 49.62 103 ILE A CA 1
ATOM 778 C C . ILE A 1 103 ? -8.083 21.036 -36.161 1.00 49.62 103 ILE A C 1
ATOM 780 O O . ILE A 1 103 ? -6.888 21.050 -36.439 1.00 49.62 103 ILE A O 1
ATOM 784 N N . THR A 1 104 ? -8.949 20.305 -36.876 1.00 44.59 104 THR A N 1
ATOM 785 C CA . THR A 1 104 ? -9.270 20.525 -38.313 1.00 44.59 104 THR A CA 1
ATOM 786 C C . THR A 1 104 ? -10.082 19.353 -38.885 1.00 44.59 104 THR A C 1
ATOM 788 O O . THR A 1 104 ? -9.551 18.494 -39.571 1.00 44.59 104 THR A O 1
ATOM 791 N N . ASP A 1 105 ? -11.398 19.359 -38.659 1.00 48.69 105 ASP A N 1
ATOM 792 C CA . ASP A 1 105 ? -12.350 18.762 -39.606 1.00 48.69 105 ASP A CA 1
ATOM 793 C C . ASP A 1 105 ? -13.300 19.878 -40.037 1.00 48.69 105 ASP A C 1
ATOM 795 O O . ASP A 1 105 ? -14.257 20.243 -39.354 1.00 48.69 105 ASP A O 1
ATOM 799 N N . GLY A 1 106 ? -12.946 20.513 -41.149 1.00 50.84 106 GLY A N 1
ATOM 800 C CA . GLY A 1 106 ? -13.667 21.643 -41.703 1.00 50.84 106 GLY A CA 1
ATOM 801 C C . GLY A 1 106 ? -12.948 22.178 -42.930 1.00 50.84 106 GLY A C 1
ATOM 802 O O . GLY A 1 106 ? -11.998 22.940 -42.787 1.00 50.84 106 GLY A O 1
ATOM 803 N N . PHE A 1 107 ? -13.488 21.811 -44.095 1.00 42.66 107 PHE A N 1
ATOM 804 C CA . PHE A 1 107 ? -13.185 22.244 -45.465 1.00 42.66 107 PHE A CA 1
ATOM 805 C C . PHE A 1 107 ? -12.341 21.300 -46.344 1.00 42.66 107 PHE A C 1
ATOM 807 O O . PHE A 1 107 ? -11.123 21.219 -46.219 1.00 42.66 107 PHE A O 1
ATOM 814 N N . ILE A 1 108 ? -13.075 20.789 -47.350 1.00 45.56 108 ILE A N 1
ATOM 815 C CA . ILE A 1 108 ? -12.719 20.122 -48.619 1.00 45.56 108 ILE A CA 1
ATOM 816 C C . ILE A 1 108 ? -12.546 18.605 -48.547 1.00 45.56 108 ILE A C 1
ATOM 818 O O . ILE A 1 108 ? -11.515 18.125 -48.040 1.00 45.56 108 ILE A O 1
#

Radius of gyration: 19.99 Å; Cα contacts (8 Å, |Δi|>4): 102; chains: 1; bounding box: 31×34×86 Å

Solvent-accessible surface area (backbone atoms only — not comparable to full-atom values): 7374 Å² total; per-residue (Å²): 133,80,80,82,71,76,73,78,73,99,66,62,58,75,6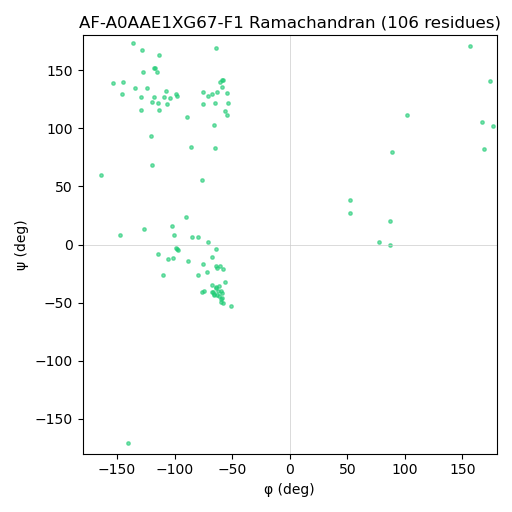6,64,71,40,81,84,64,85,79,84,87,83,82,79,69,88,92,74,49,56,65,61,53,51,52,54,50,48,57,56,40,39,75,77,41,89,65,38,78,47,76,40,72,60,82,78,56,59,62,26,64,75,67,76,46,90,61,39,81,53,81,36,76,39,90,96,49,94,36,34,26,33,26,36,42,62,84,85,64,79,80,67,89,82,82,84,86,86,91,84,92,82,87,134

Secondary structure (DSSP, 8-state):
------PPPSSSHHHHH-TT--------STTSSHHHHHHHHHHHHHHHSS-EEEEE--TT-HHHHHHTS---SS-EEPTT-SSEEEEE--TTSTTSTTS---S-----